Protein AF-A0A972EMU8-F1 (afdb_monomer)

pLDDT: mean 90.38, std 5.66, range [58.34, 96.75]

Solvent-accessible surface area (backbone atoms only — not comparable to full-atom values): 6108 Å² total; per-residue (Å²): 111,68,69,57,54,49,30,72,74,38,51,94,69,45,89,78,86,87,81,61,51,91,82,44,60,70,73,49,74,89,46,99,72,91,63,80,53,61,48,75,45,59,40,96,88,66,49,42,44,80,80,59,99,76,53,73,54,85,67,48,80,41,55,45,88,97,55,89,49,73,65,41,19,33,37,77,51,88,75,59,70,68,46,47,52,52,46,51,54,50,68,64,72,109

Secondary structure (DSSP, 8-state):
-HHHHHHHHHTTT-------TTT-GGGGTTS--SSSSEEEEB-TTSPBP---TT-SS--EEEE-TTS--EEEEEEESPPPHHHHHHHHHHHHH-

Mean predicted aligned error: 3.87 Å

Sequence (94 aa):
MRLQAMHEKYGDQIIIKNIDLNQVPDAANDFPLSFVPAQFMYQADGTPFVPSETTPVQLQRHFLRGTSEHVLTGHVGAIQDEPFEQLILELIND

Nearest PDB structures (foldseek):
  7unw-assembly1_Z  TM=2.392E-01  e=8.616E+00  Pseudomonas aeruginosa PAO1
  6eri-assembly1_AX  TM=2.287E-01  e=8.616E+00  Spinacia oleracea
  7uvx-assembly1_W  TM=2.299E-01  e=9.215E+00  Acinetobacter baumannii AB0057

Radius of gyration: 13.54 Å; Cα contacts (8 Å, |Δi|>4): 101; chains: 1; bounding box: 30×33×33 Å

Foldseek 3Di:
DQLVVLCVVQVVQDDDDDDDCVVVVCVCVVDPDPADDKDWAAAPVRAGDDDDPPQLDDKDWDADPPDRHTHTIMDHDDDDRVSVSVVVVVRSVD

Structure (mmCIF, N/CA/C/O backbone):
data_AF-A0A972EMU8-F1
#
_entry.id   AF-A0A972EMU8-F1
#
loop_
_atom_site.group_PDB
_atom_site.id
_atom_site.type_symbol
_atom_site.label_atom_id
_atom_site.label_alt_id
_atom_site.label_comp_id
_atom_site.label_asym_id
_atom_site.label_entity_id
_atom_site.label_seq_id
_atom_site.pdbx_PDB_ins_code
_atom_site.Cartn_x
_atom_site.Cartn_y
_atom_site.Cartn_z
_atom_site.occupancy
_atom_site.B_iso_or_equiv
_atom_site.auth_seq_id
_atom_site.auth_comp_id
_atom_site.auth_asym_id
_atom_site.auth_atom_id
_atom_site.pdbx_PDB_model_num
ATOM 1 N N . MET A 1 1 ? -7.778 -7.254 13.054 1.00 58.34 1 MET A N 1
ATOM 2 C CA . MET A 1 1 ? -8.444 -6.206 13.859 1.00 58.34 1 MET A CA 1
ATOM 3 C C . MET A 1 1 ? -8.106 -4.806 13.354 1.00 58.34 1 MET A C 1
ATOM 5 O O . MET A 1 1 ? -9.012 -4.118 12.923 1.00 58.34 1 MET A O 1
ATOM 9 N N . ARG A 1 2 ? -6.825 -4.414 13.286 1.00 75.81 2 ARG A N 1
ATOM 10 C CA . ARG A 1 2 ? -6.397 -3.074 12.835 1.00 75.81 2 ARG A CA 1
ATOM 11 C C . ARG A 1 2 ? -6.916 -2.627 11.459 1.00 75.81 2 ARG A C 1
ATOM 13 O O . ARG A 1 2 ? -7.496 -1.558 11.361 1.00 75.81 2 ARG A O 1
ATOM 20 N N . LEU A 1 3 ? -6.721 -3.424 10.403 1.00 79.94 3 LEU A N 1
ATOM 21 C CA . LEU A 1 3 ? -7.147 -3.040 9.044 1.00 79.94 3 LEU A CA 1
ATOM 22 C C . LEU A 1 3 ? -8.666 -2.867 8.933 1.00 79.94 3 LEU A C 1
ATOM 24 O O . LEU A 1 3 ? -9.129 -1.950 8.270 1.00 79.94 3 LEU A O 1
ATOM 28 N N . GLN A 1 4 ? -9.422 -3.718 9.628 1.00 79.94 4 GLN A N 1
ATOM 29 C CA . GLN A 1 4 ? -10.874 -3.610 9.705 1.00 79.94 4 GLN A CA 1
ATOM 30 C C . GLN A 1 4 ? -11.296 -2.338 10.451 1.00 79.94 4 GLN A C 1
ATOM 32 O O . GLN A 1 4 ? -12.126 -1.603 9.941 1.00 79.94 4 GLN A O 1
ATOM 37 N N . ALA A 1 5 ? -10.676 -2.029 11.595 1.00 83.75 5 ALA A N 1
ATOM 38 C CA . ALA A 1 5 ? -10.965 -0.800 12.334 1.00 83.75 5 ALA A CA 1
ATOM 39 C C . ALA A 1 5 ? -10.663 0.464 11.509 1.00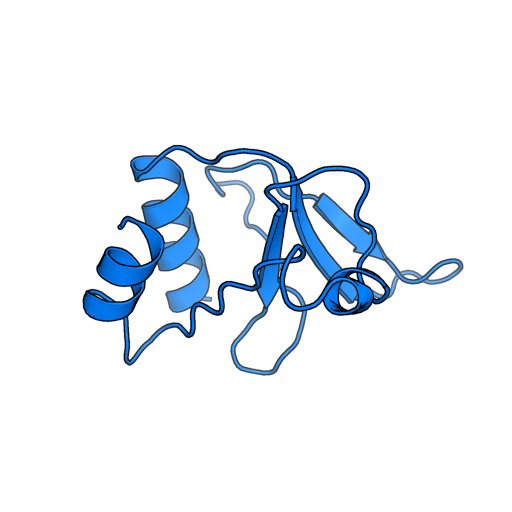 83.75 5 ALA A C 1
ATOM 41 O O . ALA A 1 5 ? -11.416 1.430 11.559 1.00 83.75 5 ALA A O 1
ATOM 42 N N . MET A 1 6 ? -9.585 0.458 10.716 1.00 82.69 6 MET A N 1
ATOM 43 C CA . MET A 1 6 ? -9.275 1.564 9.803 1.00 82.69 6 MET A CA 1
ATOM 44 C C . MET A 1 6 ? -10.279 1.658 8.653 1.00 82.69 6 MET A C 1
ATOM 46 O O . MET A 1 6 ? -10.714 2.75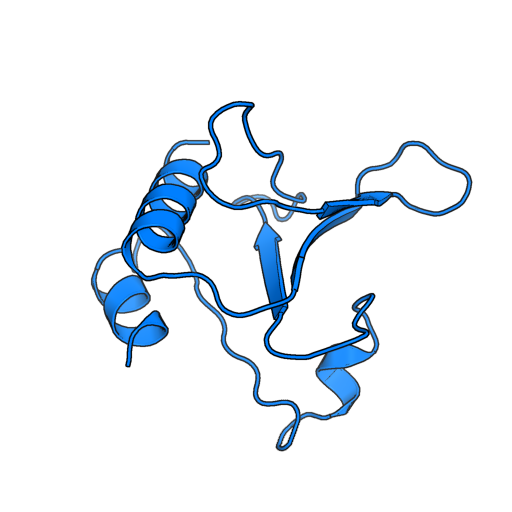5 8.318 1.00 82.69 6 MET A O 1
ATOM 50 N N . HIS A 1 7 ? -10.684 0.521 8.083 1.00 82.69 7 HIS A N 1
ATOM 51 C CA . HIS A 1 7 ? -11.728 0.490 7.064 1.00 82.69 7 HIS A CA 1
ATOM 52 C C . HIS A 1 7 ? -13.066 1.003 7.612 1.00 82.69 7 HIS A C 1
ATOM 54 O O . HIS A 1 7 ? -13.722 1.787 6.952 1.00 82.69 7 HIS A O 1
ATOM 60 N N . GLU A 1 8 ? -13.455 0.637 8.832 1.00 85.56 8 GLU A N 1
ATOM 61 C CA . GLU A 1 8 ? -14.679 1.147 9.462 1.00 85.56 8 GLU A CA 1
ATOM 62 C C . GLU A 1 8 ? -14.586 2.652 9.759 1.00 85.56 8 GLU A C 1
ATOM 64 O O . GLU A 1 8 ? -15.559 3.381 9.580 1.00 85.56 8 GLU A O 1
ATOM 69 N N . LYS A 1 9 ? -13.408 3.140 10.170 1.00 86.25 9 LYS A N 1
ATOM 70 C CA . LYS A 1 9 ? -13.180 4.556 10.487 1.00 86.25 9 LYS A CA 1
ATOM 71 C C . LYS A 1 9 ? -13.161 5.460 9.249 1.00 86.25 9 LYS A C 1
ATOM 73 O O . LYS A 1 9 ? -13.621 6.597 9.326 1.00 86.25 9 LYS A O 1
ATOM 78 N N . TYR A 1 10 ? -12.626 4.970 8.133 1.00 87.25 10 TYR A N 1
ATOM 79 C CA . TYR A 1 10 ? -12.368 5.756 6.922 1.00 87.25 10 TYR A CA 1
ATOM 80 C C . TYR A 1 10 ? -13.086 5.208 5.676 1.00 87.25 10 TYR A C 1
ATOM 82 O O . TYR A 1 10 ? -12.702 5.538 4.558 1.00 87.25 10 TYR A O 1
ATOM 90 N N . GLY A 1 11 ? -14.108 4.366 5.844 1.00 76.25 11 GLY A N 1
ATOM 91 C CA . GLY A 1 11 ? -14.627 3.473 4.795 1.00 76.25 11 GLY A CA 1
ATOM 92 C C . GLY A 1 11 ? -15.117 4.130 3.509 1.00 76.25 11 GLY A C 1
ATOM 93 O O . GLY A 1 11 ? -14.999 3.523 2.449 1.00 76.25 11 GLY A O 1
ATOM 94 N N . ASP A 1 12 ? -15.585 5.376 3.584 1.00 85.06 12 ASP A N 1
ATOM 95 C CA . ASP A 1 12 ? -16.040 6.140 2.41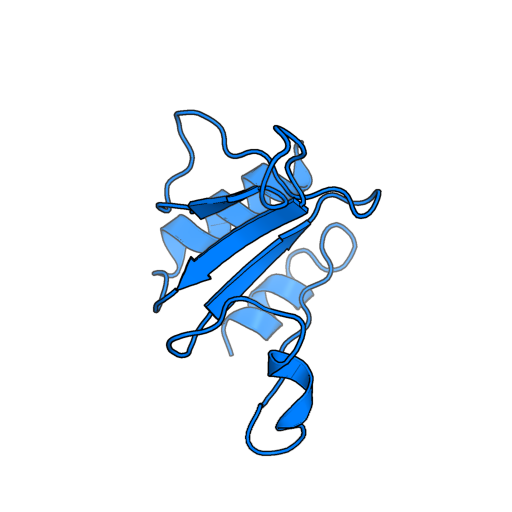3 1.00 85.06 12 ASP A CA 1
ATOM 96 C C . ASP A 1 12 ? -14.904 6.902 1.704 1.00 85.06 12 ASP A C 1
ATOM 98 O O . ASP A 1 12 ? -15.115 7.502 0.654 1.00 85.06 12 ASP A O 1
ATOM 102 N N . GLN A 1 13 ? -13.703 6.904 2.286 1.00 90.56 13 GLN A N 1
ATOM 103 C CA . GLN A 1 13 ? -12.546 7.685 1.833 1.00 90.56 13 GLN A CA 1
ATOM 104 C C . GLN A 1 13 ? -11.388 6.795 1.372 1.00 90.56 13 GLN A C 1
ATOM 106 O O . GLN A 1 13 ? -10.603 7.203 0.523 1.00 90.56 13 GLN A O 1
ATOM 111 N N . ILE A 1 14 ? -11.273 5.576 1.911 1.00 90.12 14 ILE A N 1
ATOM 112 C CA . ILE A 1 14 ? -10.204 4.641 1.554 1.00 90.12 14 ILE A CA 1
ATOM 113 C C . ILE A 1 14 ? -10.705 3.199 1.477 1.00 90.12 14 ILE A C 1
ATOM 115 O O . ILE A 1 14 ? -11.429 2.698 2.342 1.00 90.12 14 ILE A O 1
ATOM 119 N N . ILE A 1 15 ? -10.238 2.489 0.452 1.00 90.44 15 ILE A N 1
ATOM 120 C CA . ILE A 1 15 ? -10.455 1.053 0.302 1.00 90.44 15 ILE A CA 1
ATOM 121 C C . ILE A 1 15 ? -9.221 0.320 0.826 1.00 90.44 15 ILE A C 1
ATOM 123 O O . ILE A 1 15 ? -8.118 0.485 0.311 1.00 90.44 15 ILE A O 1
ATOM 127 N N . ILE A 1 16 ? -9.412 -0.543 1.826 1.00 89.06 16 ILE A N 1
ATOM 128 C CA . ILE A 1 16 ? -8.356 -1.412 2.354 1.00 89.06 16 ILE A CA 1
ATOM 129 C C . ILE A 1 16 ? -8.686 -2.853 1.974 1.00 89.06 16 ILE A C 1
ATOM 131 O O . ILE A 1 16 ? -9.623 -3.448 2.504 1.00 89.06 16 ILE A O 1
ATOM 135 N N . LYS A 1 17 ? -7.887 -3.439 1.079 1.00 89.50 17 LYS A N 1
ATOM 136 C CA . LYS A 1 17 ? -8.009 -4.846 0.685 1.00 89.50 17 LYS A CA 1
ATOM 137 C C . LYS A 1 17 ? -6.899 -5.672 1.331 1.00 89.50 17 LYS A C 1
ATOM 139 O O . LYS A 1 17 ? -5.723 -5.458 1.055 1.00 89.50 17 LYS A O 1
ATOM 144 N N . ASN A 1 18 ? -7.274 -6.632 2.174 1.00 90.12 18 ASN A N 1
ATOM 145 C CA . ASN A 1 18 ? -6.348 -7.625 2.716 1.00 90.12 18 ASN A CA 1
ATOM 146 C C . ASN A 1 18 ? -6.415 -8.910 1.879 1.00 90.12 18 ASN A 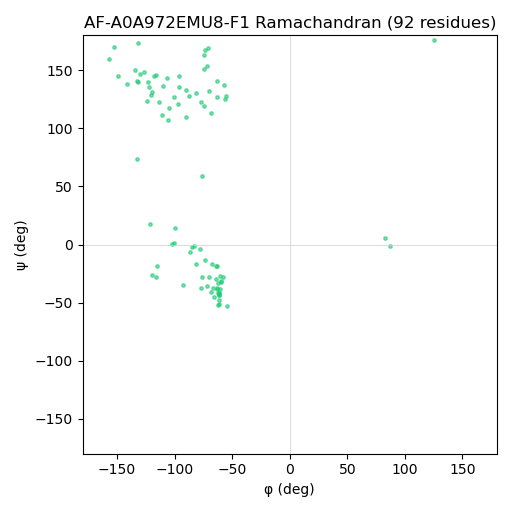C 1
ATOM 148 O O . ASN A 1 18 ? -7.506 -9.361 1.532 1.00 90.12 18 ASN A O 1
ATOM 152 N N . ILE A 1 19 ? -5.255 -9.479 1.549 1.00 90.56 19 ILE A N 1
ATOM 153 C CA . ILE A 1 19 ? -5.142 -10.733 0.803 1.00 90.56 19 ILE A CA 1
ATOM 154 C C . ILE A 1 19 ? -4.309 -11.708 1.635 1.00 90.56 19 ILE A C 1
ATOM 156 O O . ILE A 1 19 ? -3.167 -11.412 1.986 1.00 90.56 19 ILE A O 1
ATOM 160 N N . ASP A 1 20 ? -4.881 -12.874 1.928 1.00 91.31 20 ASP A N 1
ATOM 161 C CA . ASP A 1 20 ? -4.180 -13.988 2.564 1.00 91.31 20 ASP A CA 1
ATOM 162 C C . ASP A 1 20 ? -3.573 -14.897 1.490 1.00 91.31 20 ASP A C 1
ATOM 164 O O . ASP A 1 20 ? -4.283 -15.616 0.781 1.00 91.31 20 ASP A O 1
ATOM 168 N N . LEU A 1 21 ? -2.244 -14.875 1.379 1.00 90.19 21 LEU A N 1
ATOM 169 C CA . LEU A 1 21 ? -1.515 -15.673 0.392 1.00 90.19 21 LEU A CA 1
ATOM 170 C C . LEU A 1 21 ? -1.588 -17.181 0.661 1.00 90.19 21 LEU A C 1
ATOM 172 O O . LEU A 1 21 ? -1.337 -17.964 -0.247 1.00 90.19 21 LEU A O 1
ATOM 176 N N . ASN A 1 22 ? -1.971 -17.622 1.863 1.00 90.31 22 ASN A N 1
ATOM 177 C CA . ASN A 1 22 ? -2.211 -19.050 2.093 1.00 90.31 22 ASN A CA 1
ATOM 178 C C . ASN A 1 22 ? -3.475 -19.531 1.367 1.00 90.31 22 ASN A C 1
ATOM 180 O O . ASN A 1 22 ? -3.575 -20.701 1.010 1.00 90.31 22 ASN A O 1
ATOM 184 N N . GLN A 1 23 ? -4.440 -18.631 1.157 1.00 93.25 23 GLN A N 1
ATOM 185 C CA . GLN A 1 23 ? -5.698 -18.922 0.470 1.00 93.25 23 GLN A CA 1
ATOM 186 C C . GLN A 1 23 ? -5.608 -18.625 -1.029 1.00 93.25 23 GLN A C 1
ATOM 188 O O . GLN A 1 23 ? -6.211 -19.334 -1.832 1.00 93.25 23 GLN A O 1
ATOM 193 N N . VAL A 1 24 ? -4.857 -17.585 -1.408 1.00 90.94 24 VAL A N 1
ATOM 194 C CA . VAL A 1 24 ? -4.683 -17.154 -2.803 1.00 90.94 24 VAL A CA 1
ATOM 195 C C . VAL A 1 24 ? -3.193 -16.926 -3.095 1.00 90.94 24 VAL A C 1
ATOM 197 O O . VAL A 1 24 ? -2.751 -15.779 -3.182 1.00 90.94 24 VAL A O 1
ATOM 200 N N . PRO A 1 25 ? -2.389 -17.997 -3.224 1.00 85.81 25 PRO A N 1
ATOM 201 C CA . PRO A 1 25 ? -0.930 -17.891 -3.322 1.00 85.81 25 PRO A CA 1
ATOM 202 C C . PRO A 1 25 ? -0.464 -17.107 -4.551 1.00 85.81 25 PRO A C 1
ATOM 204 O O . PRO A 1 25 ? 0.507 -16.358 -4.472 1.00 85.81 25 PRO A O 1
ATOM 207 N N . ASP A 1 26 ? -1.201 -17.202 -5.657 1.00 90.69 26 ASP A N 1
ATOM 208 C CA . ASP A 1 26 ? -0.843 -16.538 -6.910 1.00 90.69 26 ASP A CA 1
ATOM 209 C C . ASP A 1 26 ? -1.069 -15.022 -6.895 1.00 90.69 26 ASP A C 1
ATOM 211 O O . ASP A 1 26 ? -0.550 -14.319 -7.758 1.00 90.69 26 ASP A O 1
ATOM 215 N N . ALA A 1 27 ? -1.794 -14.483 -5.906 1.00 87.12 27 ALA A N 1
ATOM 216 C CA . ALA A 1 27 ? -2.048 -13.043 -5.809 1.00 87.12 27 ALA A CA 1
ATOM 217 C C . ALA A 1 27 ? -0.766 -12.216 -5.603 1.00 87.12 27 ALA A C 1
ATOM 219 O O . ALA A 1 27 ? -0.769 -11.009 -5.829 1.00 87.12 27 ALA A O 1
ATOM 220 N N . ALA A 1 28 ? 0.319 -12.857 -5.165 1.00 86.19 28 ALA A N 1
ATOM 221 C CA . ALA A 1 28 ? 1.625 -12.235 -4.994 1.00 86.19 28 ALA A CA 1
ATOM 222 C C . ALA A 1 28 ? 2.437 -12.129 -6.295 1.00 86.19 28 ALA A C 1
ATOM 224 O O . ALA A 1 28 ? 3.394 -11.359 -6.326 1.00 86.19 28 ALA A O 1
ATOM 225 N N . ASN A 1 29 ? 2.084 -12.877 -7.347 1.00 89.38 29 ASN A N 1
ATOM 226 C CA . ASN A 1 29 ? 2.916 -13.016 -8.550 1.00 89.38 29 ASN A CA 1
ATOM 227 C C . ASN A 1 29 ? 3.100 -11.697 -9.315 1.00 89.38 29 ASN A C 1
ATOM 229 O O . ASN A 1 29 ? 4.143 -11.487 -9.931 1.00 89.38 29 ASN A O 1
ATOM 233 N N . ASP A 1 30 ? 2.113 -10.804 -9.240 1.00 86.50 30 ASP A N 1
ATOM 234 C CA . ASP A 1 30 ? 2.142 -9.498 -9.907 1.00 86.50 30 ASP A CA 1
ATOM 235 C C . ASP A 1 30 ? 2.875 -8.420 -9.092 1.00 86.50 30 ASP A C 1
ATOM 237 O O . ASP A 1 30 ? 3.019 -7.280 -9.536 1.00 86.50 30 ASP A O 1
ATOM 241 N N . PHE A 1 31 ? 3.356 -8.761 -7.894 1.00 88.88 31 PHE A N 1
ATOM 242 C CA . PHE A 1 31 ? 3.997 -7.825 -6.983 1.00 88.88 31 PHE A CA 1
ATOM 243 C C . PHE A 1 31 ? 5.468 -8.190 -6.752 1.00 88.88 31 PHE A C 1
ATOM 245 O O . PHE A 1 31 ? 5.817 -9.368 -6.676 1.00 88.88 31 PHE A O 1
ATOM 252 N N . PRO A 1 32 ? 6.359 -7.198 -6.568 1.00 87.75 32 PRO A N 1
ATOM 253 C CA . PRO A 1 32 ? 7.772 -7.432 -6.276 1.00 87.75 32 PRO A CA 1
ATOM 254 C C . PRO A 1 32 ? 7.979 -7.855 -4.808 1.00 87.75 32 PRO A C 1
ATOM 256 O O . PRO A 1 32 ? 8.664 -7.180 -4.040 1.00 87.75 32 PRO A O 1
ATOM 259 N N . LEU A 1 33 ? 7.352 -8.957 -4.394 1.00 85.12 33 LEU A N 1
ATOM 260 C CA . LEU A 1 33 ? 7.349 -9.444 -3.018 1.00 85.12 33 LEU A CA 1
ATOM 261 C C . LEU A 1 33 ? 8.553 -10.341 -2.729 1.00 85.12 33 LEU A C 1
ATOM 263 O O . LEU A 1 33 ? 8.797 -11.332 -3.412 1.00 85.12 33 LEU A O 1
ATOM 267 N N . SER A 1 34 ? 9.272 -10.020 -1.657 1.00 84.44 34 SER A N 1
ATOM 268 C CA . SER A 1 34 ? 10.335 -10.861 -1.090 1.00 84.44 34 SER A CA 1
ATOM 269 C C . SER A 1 34 ? 10.007 -11.363 0.319 1.00 84.44 34 SER A C 1
ATOM 271 O O . SER A 1 34 ? 10.611 -12.327 0.786 1.00 84.44 34 SER A O 1
ATOM 273 N N . PHE A 1 35 ? 9.055 -10.718 1.001 1.00 88.38 35 PHE A N 1
ATOM 274 C CA . PHE A 1 35 ? 8.654 -11.024 2.370 1.00 88.38 35 PHE A CA 1
ATOM 275 C C . PHE A 1 35 ? 7.224 -10.529 2.646 1.00 88.38 35 PHE A C 1
ATOM 277 O O . PHE A 1 35 ? 6.722 -9.648 1.946 1.00 88.38 35 PHE A O 1
ATOM 284 N N . VAL A 1 36 ? 6.575 -11.079 3.677 1.00 89.62 36 VAL A N 1
ATOM 285 C CA . VAL A 1 36 ? 5.249 -10.656 4.162 1.00 89.62 36 VAL A CA 1
ATOM 286 C C . VAL A 1 36 ? 5.296 -10.346 5.665 1.00 89.62 36 VAL A C 1
ATOM 288 O O . VAL A 1 36 ? 6.054 -10.991 6.387 1.00 89.62 36 VAL A O 1
ATOM 291 N N . PRO A 1 37 ? 4.488 -9.403 6.181 1.00 91.44 37 PRO A N 1
ATOM 292 C CA . PRO A 1 37 ? 3.459 -8.642 5.476 1.00 91.44 37 PRO A CA 1
ATOM 293 C C . PRO A 1 37 ? 4.048 -7.558 4.565 1.00 91.44 37 PRO A C 1
ATOM 295 O O . PRO A 1 37 ? 5.117 -7.019 4.836 1.00 91.44 37 PRO A O 1
ATOM 298 N N . ALA A 1 38 ? 3.323 -7.239 3.498 1.00 92.50 38 ALA A N 1
ATOM 299 C CA . ALA A 1 38 ? 3.627 -6.136 2.597 1.00 92.50 38 ALA A CA 1
ATOM 300 C C . ALA A 1 38 ? 2.347 -5.353 2.303 1.00 92.50 38 ALA A C 1
ATOM 302 O O . ALA A 1 38 ? 1.247 -5.911 2.354 1.00 92.50 38 ALA A O 1
ATOM 303 N N . GLN A 1 39 ? 2.485 -4.059 2.040 1.00 93.19 39 GLN A N 1
ATOM 304 C CA . GLN A 1 39 ? 1.378 -3.170 1.712 1.00 93.19 39 GLN A CA 1
ATOM 305 C C . GLN A 1 39 ? 1.745 -2.340 0.487 1.00 93.19 39 GLN A C 1
ATOM 307 O O . GLN A 1 39 ? 2.886 -1.901 0.366 1.00 93.19 39 GLN A O 1
ATOM 312 N N . PHE A 1 40 ? 0.771 -2.124 -0.393 1.00 94.62 40 PHE A N 1
ATOM 313 C CA . PHE A 1 40 ? 0.907 -1.285 -1.579 1.00 94.62 40 PHE A CA 1
ATOM 314 C C . PHE A 1 40 ? -0.152 -0.194 -1.546 1.00 94.62 40 PHE A C 1
ATOM 316 O O . PHE A 1 40 ? -1.290 -0.444 -1.139 1.00 94.62 40 PHE A O 1
ATOM 323 N N . MET A 1 41 ? 0.242 1.006 -1.952 1.00 95.25 41 MET A N 1
ATOM 324 C CA . MET A 1 41 ? -0.553 2.217 -1.821 1.00 95.25 41 MET A CA 1
ATOM 325 C C . MET A 1 41 ? -0.802 2.805 -3.205 1.00 95.25 41 MET A C 1
ATOM 327 O O . MET A 1 41 ? 0.132 3.015 -3.983 1.00 95.25 41 MET A O 1
ATOM 331 N N . TYR A 1 42 ? -2.069 3.083 -3.481 1.00 94.88 42 TYR A N 1
ATOM 332 C CA . TYR A 1 42 ? -2.547 3.624 -4.746 1.00 94.88 42 TYR A CA 1
ATOM 333 C C . TYR A 1 42 ? -3.440 4.824 -4.467 1.00 94.88 42 TYR A C 1
ATOM 335 O O . TYR A 1 42 ? -4.152 4.837 -3.460 1.00 94.88 42 TYR A O 1
ATOM 343 N N . GLN A 1 43 ? -3.411 5.794 -5.372 1.00 93.88 43 GLN A N 1
ATOM 344 C CA . GLN A 1 43 ? -4.372 6.886 -5.401 1.00 93.88 43 GLN A CA 1
ATOM 345 C C . GLN A 1 43 ? -5.731 6.394 -5.914 1.00 93.88 43 GLN A C 1
ATOM 347 O O . GLN A 1 43 ? -5.862 5.293 -6.461 1.00 93.88 43 GLN A O 1
ATOM 352 N N . ALA A 1 44 ? -6.761 7.226 -5.753 1.00 90.81 44 ALA A N 1
ATOM 353 C CA . ALA A 1 44 ? -8.124 6.905 -6.171 1.00 90.81 44 ALA A CA 1
ATOM 354 C C . ALA A 1 44 ? -8.257 6.643 -7.685 1.00 90.81 44 ALA A C 1
ATOM 356 O O . ALA A 1 44 ? -9.140 5.895 -8.104 1.00 90.81 44 ALA A O 1
ATOM 357 N N . ASP A 1 45 ? -7.378 7.225 -8.504 1.00 92.50 45 ASP A N 1
ATOM 358 C CA . ASP A 1 45 ? -7.329 7.011 -9.955 1.00 92.50 45 ASP A CA 1
ATOM 359 C C . ASP A 1 45 ? -6.551 5.745 -10.370 1.00 92.50 45 ASP A C 1
ATOM 361 O O . ASP A 1 45 ? -6.479 5.414 -11.555 1.00 92.50 45 ASP A O 1
ATOM 365 N N . GLY A 1 46 ? -6.002 5.011 -9.396 1.00 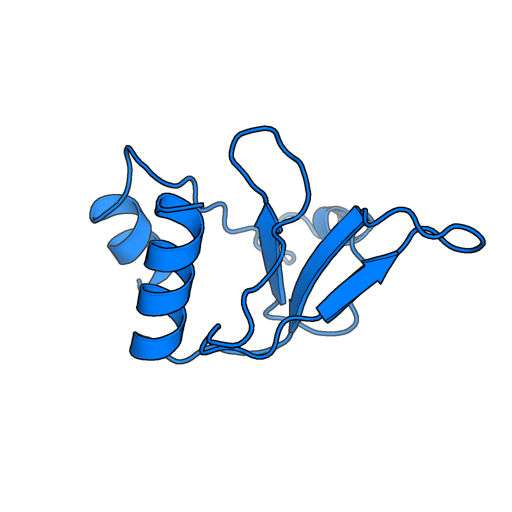92.06 46 GLY A N 1
ATOM 366 C CA . GLY A 1 46 ? -5.226 3.792 -9.599 1.00 92.06 46 GLY A CA 1
ATOM 367 C C . GLY A 1 46 ? -3.736 4.017 -9.854 1.00 92.06 46 GLY A C 1
ATOM 368 O O . GLY A 1 46 ? -3.004 3.036 -9.995 1.00 92.06 46 GLY A O 1
ATOM 369 N N . THR A 1 47 ? -3.258 5.263 -9.892 1.00 95.62 47 THR A N 1
ATOM 370 C CA . THR A 1 47 ? -1.821 5.549 -9.983 1.00 95.62 47 THR A CA 1
ATOM 371 C C . THR A 1 47 ? -1.107 5.232 -8.659 1.00 95.62 47 THR A C 1
ATOM 373 O O . THR A 1 47 ? -1.725 5.218 -7.589 1.00 95.62 47 THR A O 1
ATOM 376 N N . PRO A 1 48 ? 0.198 4.910 -8.684 1.00 96.50 48 PRO A N 1
ATOM 377 C CA . PRO A 1 48 ? 0.941 4.618 -7.462 1.00 96.50 48 PRO A CA 1
ATOM 378 C C . PRO A 1 48 ? 1.143 5.877 -6.613 1.00 96.50 48 PRO A C 1
ATOM 380 O O . PRO A 1 48 ? 1.623 6.899 -7.105 1.00 96.50 48 PRO A O 1
ATOM 383 N N . PHE A 1 49 ? 0.848 5.770 -5.316 1.00 96.50 49 PHE A N 1
ATOM 384 C CA . PHE A 1 49 ? 0.965 6.878 -4.364 1.00 96.50 49 PHE A CA 1
ATOM 385 C C . PHE A 1 49 ? 2.380 7.469 -4.330 1.00 96.50 49 PHE A C 1
ATOM 387 O O . PHE A 1 49 ? 3.359 6.723 -4.289 1.00 96.50 49 PHE A O 1
ATOM 394 N N . VAL A 1 50 ? 2.525 8.792 -4.298 1.00 95.44 50 VAL A N 1
ATOM 395 C CA . VAL A 1 50 ? 3.837 9.444 -4.183 1.00 95.44 50 VAL A CA 1
ATOM 396 C C . VAL A 1 50 ? 3.993 9.999 -2.764 1.00 95.44 50 VAL A C 1
ATOM 398 O O . VAL A 1 50 ? 3.370 11.005 -2.454 1.00 95.44 50 VAL A O 1
ATOM 401 N N . PRO A 1 51 ? 4.828 9.386 -1.901 1.00 93.88 51 PRO A N 1
ATOM 402 C CA . PRO A 1 51 ? 4.995 9.860 -0.529 1.00 93.88 51 PRO A CA 1
ATOM 403 C C . PRO A 1 51 ? 5.593 11.266 -0.483 1.00 93.88 51 PRO A C 1
ATOM 405 O O . PRO A 1 51 ? 6.530 11.571 -1.234 1.00 93.88 51 PRO A O 1
ATOM 408 N N . SER A 1 52 ? 5.099 12.091 0.439 1.00 93.69 52 SER A N 1
ATOM 409 C CA . SER A 1 52 ? 5.725 13.365 0.782 1.00 93.69 52 SER A CA 1
ATOM 410 C C . SER A 1 52 ? 7.039 13.166 1.548 1.00 93.69 52 SER A C 1
ATOM 412 O O . SER A 1 52 ? 7.368 12.082 2.033 1.00 93.69 52 SER A O 1
ATOM 414 N N . GLU A 1 53 ? 7.805 14.247 1.716 1.00 91.31 53 GLU A N 1
ATOM 415 C CA . GLU A 1 53 ? 9.010 14.229 2.561 1.00 91.31 53 GLU A CA 1
ATOM 416 C C . GLU A 1 53 ? 8.696 13.955 4.042 1.00 91.31 53 GLU A C 1
ATOM 418 O O . GLU A 1 53 ? 9.584 13.577 4.806 1.00 91.31 53 GLU A O 1
ATOM 423 N N . THR A 1 54 ? 7.437 14.140 4.449 1.00 92.56 54 THR A N 1
ATOM 424 C CA . THR A 1 54 ? 6.964 13.979 5.828 1.00 92.56 54 THR A CA 1
ATOM 425 C C . THR A 1 54 ? 6.256 12.654 6.087 1.00 92.56 54 THR A C 1
ATOM 427 O O . THR A 1 54 ? 5.808 12.437 7.214 1.00 92.56 54 THR A O 1
ATOM 430 N N . THR A 1 55 ? 6.154 11.763 5.093 1.00 94.19 55 THR A N 1
ATOM 431 C CA . THR A 1 55 ? 5.503 10.462 5.273 1.00 94.19 55 THR A CA 1
ATOM 432 C C . THR A 1 55 ? 6.167 9.694 6.430 1.00 94.19 55 THR A C 1
ATOM 434 O O . THR A 1 55 ? 7.380 9.467 6.417 1.00 94.19 55 THR A O 1
ATOM 437 N N . PRO A 1 56 ? 5.400 9.248 7.442 1.00 90.81 56 PRO A N 1
ATOM 438 C CA . PRO A 1 56 ? 5.940 8.700 8.695 1.00 90.81 56 PRO A CA 1
ATOM 439 C C . PRO A 1 56 ? 6.439 7.255 8.568 1.00 90.81 56 PRO A C 1
ATOM 441 O O . PRO A 1 56 ? 6.957 6.674 9.524 1.00 90.81 56 PRO A O 1
ATOM 444 N N . VAL A 1 57 ? 6.259 6.651 7.394 1.00 93.75 57 VAL A N 1
ATOM 445 C CA . VAL A 1 57 ? 6.661 5.286 7.070 1.00 93.75 57 VAL A CA 1
ATOM 446 C C . VAL A 1 57 ? 7.595 5.336 5.875 1.00 93.75 57 VAL A C 1
ATOM 448 O O . VAL A 1 57 ? 7.314 5.996 4.879 1.00 93.75 57 VAL A O 1
ATOM 451 N N . GLN A 1 58 ? 8.694 4.589 5.939 1.00 93.75 58 GLN A N 1
ATOM 452 C CA . GLN A 1 58 ? 9.565 4.439 4.783 1.00 93.75 58 GLN A CA 1
ATOM 453 C C . GLN A 1 58 ? 8.851 3.629 3.695 1.00 93.75 58 GLN A C 1
ATOM 455 O O . GLN A 1 58 ? 8.615 2.430 3.866 1.00 93.75 58 GLN A O 1
ATOM 460 N N . LEU A 1 59 ? 8.542 4.282 2.575 1.00 95.19 59 LEU A N 1
ATOM 461 C CA . LEU A 1 59 ? 7.954 3.647 1.398 1.00 95.19 59 LEU A CA 1
ATOM 462 C C . LEU A 1 59 ? 8.986 3.514 0.279 1.00 95.19 59 LEU A C 1
ATOM 464 O O . LEU A 1 59 ? 9.821 4.394 0.058 1.00 95.19 59 LEU A O 1
ATOM 468 N N . GLN A 1 60 ? 8.909 2.408 -0.450 1.00 94.56 60 GLN A N 1
ATOM 469 C CA . GLN A 1 60 ? 9.702 2.154 -1.638 1.00 94.56 60 GLN A CA 1
ATOM 470 C C . GLN A 1 60 ? 8.860 2.420 -2.883 1.00 94.56 60 GLN A C 1
ATOM 472 O O . GLN A 1 60 ? 7.782 1.853 -3.047 1.00 94.56 60 GLN A O 1
ATOM 477 N N . ARG A 1 61 ? 9.392 3.254 -3.780 1.00 95.19 61 ARG A N 1
ATOM 478 C CA . ARG A 1 61 ? 8.859 3.434 -5.133 1.00 95.19 61 ARG A CA 1
ATOM 479 C C . ARG A 1 61 ? 9.529 2.453 -6.085 1.00 95.19 61 ARG A C 1
ATOM 481 O O . ARG A 1 61 ? 10.757 2.337 -6.099 1.00 95.19 61 ARG A O 1
ATOM 488 N N . HIS A 1 62 ? 8.729 1.781 -6.895 1.00 94.31 62 HIS A N 1
ATOM 489 C CA . HIS A 1 62 ? 9.174 0.867 -7.934 1.00 94.31 62 HIS A CA 1
ATOM 490 C C . HIS A 1 62 ? 8.908 1.477 -9.302 1.00 94.31 62 HIS A C 1
ATOM 492 O O . HIS A 1 62 ? 7.837 2.024 -9.566 1.00 94.31 62 HIS A O 1
ATOM 498 N N . PHE A 1 63 ? 9.895 1.343 -10.180 1.00 94.44 63 PHE A N 1
ATOM 499 C CA . PHE A 1 63 ? 9.857 1.887 -11.527 1.00 94.44 63 PHE A CA 1
ATOM 500 C C . PHE A 1 63 ? 9.938 0.760 -12.544 1.00 94.44 63 PHE A C 1
ATOM 502 O O . PHE A 1 63 ? 10.643 -0.233 -12.324 1.00 94.44 63 PHE A O 1
ATOM 509 N N . LEU A 1 64 ? 9.237 0.915 -13.666 1.00 93.25 64 LEU A N 1
ATOM 510 C CA . LEU A 1 64 ? 9.303 -0.054 -14.748 1.00 93.25 64 LEU A CA 1
ATOM 511 C C . LEU A 1 64 ? 10.728 -0.095 -15.310 1.00 93.25 64 LEU A C 1
ATOM 513 O O . LEU A 1 64 ? 11.313 0.927 -15.683 1.00 93.25 64 LEU A O 1
ATOM 517 N N . ARG A 1 65 ? 11.301 -1.301 -15.367 1.00 91.56 65 ARG A N 1
ATOM 518 C CA . ARG A 1 65 ? 12.702 -1.512 -15.743 1.00 91.56 65 ARG A CA 1
ATOM 519 C C . ARG A 1 65 ? 13.011 -0.895 -17.108 1.00 91.56 65 ARG A C 1
ATOM 521 O O . ARG A 1 65 ? 12.374 -1.221 -18.102 1.00 91.56 65 ARG A O 1
ATOM 528 N N . GLY A 1 66 ? 14.064 -0.080 -17.158 1.00 93.38 66 GLY A N 1
ATOM 529 C CA . GLY A 1 66 ? 14.503 0.585 -18.390 1.00 93.38 66 GLY A CA 1
ATOM 530 C C . GLY A 1 66 ? 13.740 1.873 -18.709 1.00 93.38 66 GLY A C 1
ATOM 531 O O . GLY A 1 66 ? 13.985 2.466 -19.754 1.00 93.38 66 GLY A O 1
ATOM 532 N N . THR A 1 67 ? 12.859 2.319 -17.813 1.00 94.81 67 THR A N 1
ATOM 533 C CA . THR A 1 67 ? 12.117 3.579 -17.923 1.00 94.81 67 THR A CA 1
ATOM 534 C C . THR A 1 67 ? 12.194 4.360 -16.606 1.00 94.81 67 THR A C 1
ATOM 536 O O . THR A 1 67 ? 12.687 3.850 -15.599 1.00 94.81 67 THR A O 1
ATOM 539 N N . SER A 1 68 ? 11.672 5.587 -16.613 1.00 93.25 68 SER A N 1
ATOM 540 C CA . SER A 1 68 ? 11.433 6.383 -15.400 1.00 93.25 68 SER A CA 1
ATOM 541 C C . SER A 1 68 ? 9.968 6.332 -14.946 1.00 93.25 68 SER A C 1
ATOM 543 O O . SER A 1 68 ? 9.545 7.168 -14.151 1.00 93.25 68 SER A O 1
ATOM 545 N N . GLU A 1 69 ? 9.176 5.396 -15.472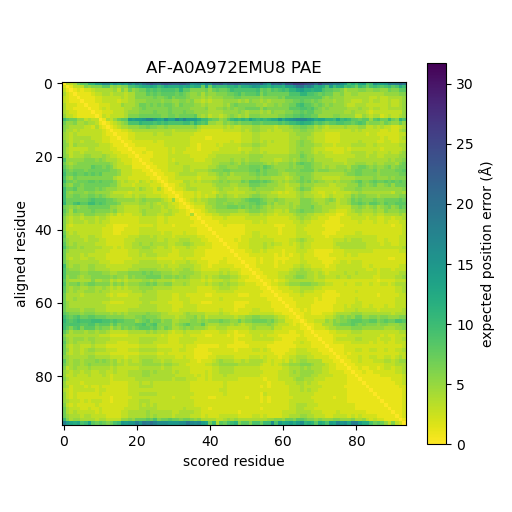 1.00 96.19 69 GLU A N 1
ATOM 546 C CA . GLU A 1 69 ? 7.755 5.268 -15.154 1.00 96.19 69 GLU A CA 1
ATOM 547 C C . GLU A 1 69 ? 7.578 4.668 -13.758 1.00 96.19 69 GLU A C 1
ATOM 549 O O . GLU A 1 69 ? 8.037 3.558 -13.483 1.00 96.19 69 GLU A O 1
ATOM 554 N N . HIS A 1 70 ? 6.945 5.427 -12.865 1.00 95.88 70 HIS A N 1
ATOM 555 C CA . HIS A 1 70 ? 6.592 4.990 -11.521 1.00 95.88 70 HI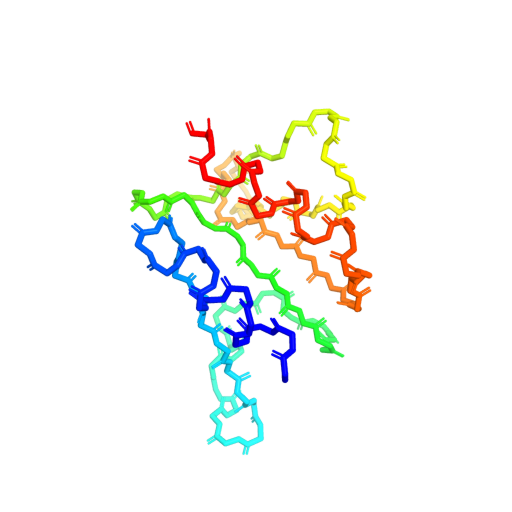S A CA 1
ATOM 556 C C . HIS A 1 70 ? 5.364 4.081 -11.596 1.00 95.88 70 HIS A C 1
ATOM 558 O O . HIS A 1 70 ? 4.332 4.509 -12.103 1.00 95.88 70 HIS A O 1
ATOM 564 N N . VAL A 1 71 ? 5.473 2.846 -11.098 1.00 95.56 71 VAL A N 1
ATOM 565 C CA . VAL A 1 71 ? 4.411 1.834 -11.254 1.00 95.56 71 VAL A CA 1
ATOM 566 C C . VAL A 1 71 ? 3.836 1.326 -9.938 1.00 95.56 71 VAL A C 1
ATOM 568 O O . VAL A 1 71 ? 2.685 0.909 -9.917 1.00 95.56 71 VAL A O 1
ATOM 571 N N . LEU A 1 72 ? 4.598 1.358 -8.839 1.00 95.94 72 LEU A N 1
ATOM 572 C CA . LEU A 1 72 ? 4.132 0.895 -7.528 1.00 95.94 72 LEU A CA 1
ATOM 573 C C . LEU A 1 72 ? 4.803 1.670 -6.398 1.00 95.94 72 LEU A C 1
ATOM 575 O O . LEU A 1 72 ? 6.009 1.909 -6.445 1.00 95.94 72 LEU A O 1
ATOM 579 N N . THR A 1 73 ? 4.050 1.901 -5.327 1.00 96.75 73 THR A N 1
ATOM 580 C CA . THR A 1 73 ? 4.584 2.302 -4.023 1.00 96.75 73 THR A CA 1
ATOM 581 C C . THR A 1 73 ? 4.200 1.268 -2.988 1.00 96.75 73 THR A C 1
ATOM 583 O O . THR A 1 73 ? 3.036 0.874 -2.909 1.00 96.75 73 THR A O 1
ATOM 586 N N . GLY A 1 74 ? 5.166 0.825 -2.188 1.00 95.31 74 GLY A N 1
ATOM 587 C CA . GLY A 1 74 ? 4.902 -0.168 -1.160 1.00 95.31 74 GLY A CA 1
ATOM 588 C C . GLY A 1 74 ? 5.833 -0.115 0.040 1.00 95.31 74 GLY A C 1
ATOM 589 O O . GLY A 1 74 ? 6.849 0.577 0.057 1.00 95.31 74 GLY A O 1
ATOM 590 N N . HIS A 1 75 ? 5.461 -0.878 1.059 1.00 95.00 75 HIS A N 1
ATOM 591 C CA . HIS A 1 75 ? 6.232 -1.120 2.267 1.00 95.00 75 HIS A CA 1
ATOM 592 C C . HIS A 1 75 ? 6.257 -2.621 2.556 1.00 95.00 75 HIS A C 1
ATOM 594 O O . HIS A 1 75 ? 5.242 -3.305 2.415 1.00 95.00 75 HIS A O 1
ATOM 600 N N . VAL A 1 76 ? 7.412 -3.127 2.983 1.00 92.25 76 VAL A N 1
ATOM 601 C CA . VAL A 1 76 ? 7.576 -4.510 3.436 1.00 92.25 76 VAL A CA 1
ATOM 602 C C . VAL A 1 76 ? 7.895 -4.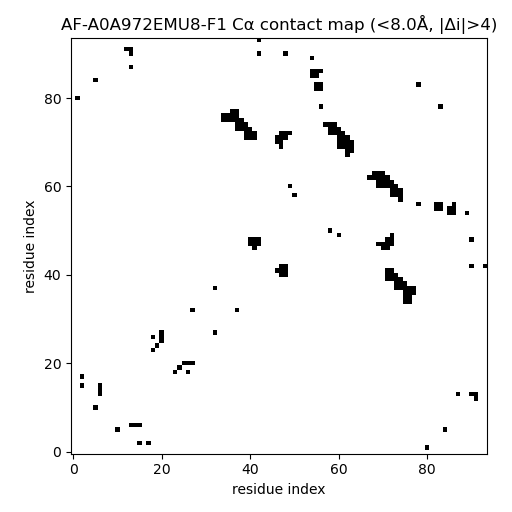483 4.919 1.00 92.25 76 VAL A C 1
ATOM 604 O O . VAL A 1 76 ? 8.883 -3.884 5.337 1.00 92.25 76 VAL A O 1
ATOM 607 N N . GLY A 1 77 ? 7.071 -5.168 5.703 1.00 90.69 77 GLY A N 1
ATOM 608 C CA . GLY A 1 77 ? 7.181 -5.214 7.150 1.00 90.69 77 GLY A CA 1
ATOM 609 C C . GLY A 1 77 ? 5.897 -4.808 7.860 1.00 90.69 77 GLY A C 1
ATOM 610 O O . GLY A 1 77 ? 4.877 -4.452 7.262 1.00 90.69 77 GLY A O 1
ATOM 611 N N . ALA A 1 78 ? 5.942 -4.929 9.184 1.00 89.69 78 ALA A N 1
ATOM 612 C CA . ALA A 1 78 ? 4.879 -4.449 10.047 1.00 89.69 78 ALA A CA 1
ATOM 613 C C . ALA A 1 78 ? 5.042 -2.942 10.275 1.00 89.69 78 ALA A C 1
ATOM 615 O O . ALA A 1 78 ? 6.108 -2.479 10.674 1.00 89.69 78 ALA A O 1
ATOM 616 N N . ILE A 1 79 ? 3.960 -2.195 10.087 1.00 91.12 79 ILE A N 1
ATOM 617 C CA . ILE A 1 79 ? 3.885 -0.771 10.421 1.00 91.12 79 ILE A CA 1
ATOM 618 C C . ILE A 1 79 ? 3.246 -0.654 11.811 1.00 91.12 79 ILE A C 1
ATOM 620 O O . ILE A 1 79 ? 2.359 -1.438 12.141 1.00 91.12 79 ILE A O 1
ATOM 624 N N . GLN A 1 80 ? 3.646 0.309 12.641 1.00 91.56 80 GLN A N 1
ATOM 625 C CA . GLN A 1 80 ? 2.967 0.600 13.919 1.00 91.56 80 GLN A CA 1
ATOM 626 C C . GLN A 1 80 ? 1.636 1.337 13.690 1.00 91.56 80 GLN A C 1
ATOM 628 O O . GLN A 1 80 ? 1.399 1.824 12.585 1.00 91.56 80 GLN A O 1
ATOM 633 N N . ASP A 1 81 ? 0.743 1.367 14.683 1.00 90.19 81 ASP A N 1
ATOM 634 C CA . ASP A 1 81 ? -0.624 1.894 14.512 1.00 90.19 81 ASP A CA 1
ATOM 635 C C . ASP A 1 81 ? -0.626 3.384 14.137 1.00 90.19 81 ASP A C 1
ATOM 637 O O . ASP A 1 81 ? -1.183 3.745 13.101 1.00 90.19 81 ASP A O 1
ATOM 641 N N . GLU A 1 82 ? 0.067 4.225 14.910 1.00 92.31 82 GLU A N 1
ATOM 642 C CA . GLU A 1 82 ? 0.107 5.680 14.693 1.00 92.31 82 GLU A CA 1
ATOM 643 C C . GLU A 1 82 ? 0.699 6.084 13.323 1.00 92.31 82 GLU A C 1
ATOM 645 O O . GLU A 1 82 ? 0.020 6.808 12.590 1.00 92.31 82 GLU A O 1
ATOM 650 N N . PRO A 1 83 ? 1.888 5.601 12.890 1.00 93.94 83 PRO A N 1
ATOM 651 C CA . PRO A 1 83 ? 2.419 5.924 11.560 1.00 93.94 83 PRO A CA 1
ATOM 652 C C . PRO A 1 83 ? 1.517 5.477 10.408 1.00 93.94 83 PRO A C 1
ATOM 654 O O . PRO A 1 83 ? 1.485 6.103 9.355 1.00 93.94 83 PRO A O 1
ATOM 657 N N . PHE A 1 84 ? 0.782 4.381 10.580 1.00 92.00 84 PHE A N 1
ATOM 658 C CA . PHE A 1 84 ? -0.116 3.895 9.538 1.00 92.00 84 PHE A CA 1
ATOM 659 C C . PHE A 1 84 ? -1.398 4.693 9.446 1.00 92.00 84 PHE A C 1
ATOM 661 O O . PHE A 1 84 ? -1.884 4.922 8.346 1.00 92.00 84 PHE A O 1
ATOM 668 N N . GLU A 1 85 ? -1.939 5.122 10.581 1.00 91.75 85 GLU A N 1
ATOM 669 C CA . GLU A 1 85 ? -3.062 6.045 10.579 1.00 91.75 85 GLU A CA 1
ATOM 670 C C . GLU A 1 85 ? -2.677 7.371 9.915 1.00 91.75 85 GLU A C 1
ATOM 672 O O . GLU A 1 85 ? -3.409 7.858 9.060 1.00 91.75 85 GLU A O 1
ATOM 677 N N . GLN A 1 86 ? -1.497 7.911 10.223 1.00 93.88 86 GLN A N 1
ATOM 678 C CA . GLN A 1 86 ? -0.985 9.109 9.558 1.00 93.88 86 GLN A CA 1
ATOM 679 C C . GLN A 1 86 ? -0.787 8.905 8.048 1.00 93.88 86 GLN A C 1
ATOM 681 O O . GLN A 1 86 ? -1.172 9.769 7.269 1.00 93.88 86 GLN A O 1
ATOM 686 N N . LEU A 1 87 ? -0.262 7.752 7.624 1.00 93.69 87 LEU A N 1
ATOM 687 C CA . LEU A 1 87 ? -0.166 7.398 6.206 1.00 93.69 87 LEU A CA 1
ATOM 688 C C . LEU A 1 87 ? -1.547 7.318 5.530 1.00 93.69 87 LEU A C 1
ATOM 690 O O . LEU A 1 87 ? -1.701 7.776 4.403 1.00 93.69 87 LEU A O 1
ATOM 694 N N . ILE A 1 88 ? -2.554 6.737 6.192 1.00 92.12 88 ILE A N 1
ATOM 695 C CA . ILE A 1 88 ? -3.928 6.697 5.666 1.00 92.12 88 ILE A CA 1
ATOM 696 C C . ILE A 1 88 ? -4.477 8.113 5.499 1.00 92.12 88 ILE A C 1
ATOM 698 O O . ILE A 1 88 ? -5.088 8.412 4.480 1.00 92.12 88 ILE A O 1
ATOM 702 N N . LEU A 1 89 ? -4.252 8.989 6.478 1.00 92.75 89 LEU A N 1
ATOM 703 C CA . LEU A 1 89 ? -4.668 10.385 6.378 1.00 92.75 89 LEU A CA 1
ATOM 704 C C . LEU A 1 89 ? -3.950 11.105 5.233 1.00 92.75 89 LEU A C 1
ATOM 706 O O . LEU A 1 89 ? -4.580 11.900 4.550 1.00 92.75 89 LEU A O 1
ATOM 710 N N . GLU A 1 90 ? -2.671 10.824 4.993 1.00 93.44 90 GLU A N 1
ATOM 711 C CA . GLU A 1 90 ? -1.952 11.362 3.835 1.00 93.44 90 GLU A CA 1
ATOM 712 C C . GLU A 1 90 ? -2.591 10.889 2.520 1.00 93.44 90 GLU A C 1
ATOM 714 O O . GLU A 1 90 ? -2.925 11.718 1.687 1.00 93.44 90 GLU A O 1
ATOM 719 N N . LEU A 1 91 ? -2.884 9.589 2.389 1.00 91.44 91 LEU A N 1
ATOM 720 C CA . LEU A 1 91 ? -3.549 9.008 1.212 1.00 91.44 91 LEU A CA 1
ATOM 721 C C . LEU A 1 91 ? -4.939 9.587 0.922 1.00 91.44 91 LEU A C 1
ATOM 723 O O . LEU A 1 91 ? -5.355 9.623 -0.229 1.00 91.44 91 LEU A O 1
ATOM 727 N N . ILE A 1 92 ? -5.681 9.978 1.958 1.00 91.00 92 ILE A N 1
ATOM 728 C CA . ILE A 1 92 ? -7.025 10.557 1.820 1.00 91.00 92 ILE A CA 1
ATO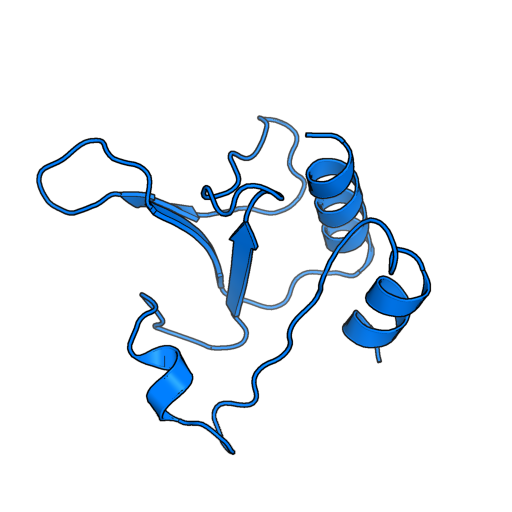M 729 C C . ILE A 1 92 ? -6.967 12.020 1.356 1.00 91.00 92 ILE A C 1
ATOM 731 O O . ILE A 1 92 ? -7.923 12.507 0.756 1.00 91.00 92 ILE A O 1
ATOM 735 N N . ASN A 1 93 ? -5.883 12.728 1.675 1.00 87.88 93 ASN A N 1
ATOM 736 C CA . ASN A 1 93 ? -5.751 14.167 1.443 1.00 87.88 93 ASN A CA 1
ATOM 737 C C . ASN A 1 93 ? -4.891 14.527 0.215 1.00 87.88 93 ASN A C 1
ATOM 739 O O . ASN A 1 93 ? -4.696 15.720 -0.028 1.00 87.88 93 ASN A O 1
ATOM 743 N N . ASP A 1 94 ? -4.369 13.529 -0.503 1.00 74.62 94 ASP A N 1
ATOM 744 C CA . ASP A 1 94 ? -3.619 13.660 -1.766 1.00 74.62 94 ASP A CA 1
ATOM 745 C C . ASP A 1 94 ? -4.576 13.817 -2.965 1.00 74.62 94 ASP A C 1
ATOM 747 O O . ASP A 1 94 ? -4.370 14.752 -3.775 1.00 74.62 94 ASP A O 1
#